Protein AF-A0A1V4H042-F1 (afdb_monomer_lite)

Structure (mmCIF, N/CA/C/O backbone):
data_AF-A0A1V4H042-F1
#
_entry.id   AF-A0A1V4H042-F1
#
loop_
_atom_site.group_PDB
_atom_site.id
_atom_site.type_symbol
_atom_site.label_atom_id
_atom_site.label_alt_id
_atom_site.label_comp_id
_atom_site.label_asym_id
_atom_site.label_entity_id
_atom_site.label_seq_id
_atom_site.pdbx_PDB_ins_code
_atom_site.Cartn_x
_atom_site.Cartn_y
_atom_site.Cartn_z
_atom_site.occupancy
_atom_site.B_iso_or_equiv
_atom_site.auth_seq_id
_atom_site.auth_comp_id
_atom_site.auth_asym_id
_atom_site.auth_atom_id
_atom_site.pdbx_PDB_model_num
ATOM 1 N N . MET A 1 1 ? -3.267 12.373 -0.807 1.00 76.19 1 MET A N 1
ATOM 2 C CA . MET A 1 1 ? -3.398 11.000 -0.279 1.00 76.19 1 MET A CA 1
ATOM 3 C C . MET A 1 1 ? -4.502 10.303 -1.049 1.00 76.19 1 MET A C 1
ATOM 5 O O . MET A 1 1 ? -5.517 10.940 -1.288 1.00 76.19 1 MET A O 1
ATOM 9 N N . ILE A 1 2 ? -4.302 9.055 -1.463 1.00 85.62 2 ILE A N 1
ATOM 10 C CA . ILE A 1 2 ? -5.298 8.267 -2.200 1.00 85.62 2 ILE A CA 1
ATOM 11 C C . ILE A 1 2 ? -5.826 7.191 -1.246 1.00 85.62 2 ILE A C 1
ATOM 13 O O . ILE A 1 2 ? -5.040 6.625 -0.487 1.00 85.62 2 ILE A O 1
ATOM 17 N N . ARG A 1 3 ? -7.126 6.888 -1.269 1.00 88.94 3 ARG A N 1
ATOM 18 C CA . ARG A 1 3 ? -7.662 5.667 -0.642 1.00 88.94 3 ARG A CA 1
ATOM 19 C C . ARG A 1 3 ? -8.460 4.842 -1.635 1.00 88.94 3 ARG A C 1
ATOM 21 O O . ARG A 1 3 ? -8.946 5.359 -2.635 1.00 88.94 3 ARG A O 1
ATOM 28 N N . ALA A 1 4 ? -8.602 3.567 -1.324 1.00 91.50 4 ALA A N 1
ATOM 29 C CA . ALA A 1 4 ? -9.449 2.626 -2.034 1.00 91.50 4 ALA A CA 1
ATOM 30 C C . ALA A 1 4 ? -10.138 1.699 -1.032 1.00 91.50 4 ALA A C 1
ATOM 32 O O . ALA A 1 4 ? -9.772 1.654 0.143 1.00 91.50 4 ALA A O 1
ATOM 33 N N . LYS A 1 5 ? -11.133 0.951 -1.497 1.00 93.00 5 LYS A N 1
ATOM 34 C CA . LYS A 1 5 ? -11.783 -0.108 -0.727 1.00 93.00 5 LYS A CA 1
ATOM 35 C C . LYS A 1 5 ? -11.286 -1.472 -1.170 1.00 93.00 5 LYS A C 1
ATOM 37 O O . LYS A 1 5 ? -11.208 -1.727 -2.369 1.00 93.00 5 LYS A O 1
ATOM 42 N N . LEU A 1 6 ? -11.023 -2.359 -0.216 1.00 92.38 6 LEU A N 1
ATOM 43 C CA . LEU A 1 6 ? -10.767 -3.768 -0.503 1.00 92.38 6 LEU A CA 1
ATOM 44 C C . LEU A 1 6 ? -12.073 -4.465 -0.879 1.00 92.38 6 LEU A C 1
ATOM 46 O O . LEU A 1 6 ? -13.066 -4.358 -0.157 1.00 92.38 6 LEU A O 1
ATOM 50 N N . LYS A 1 7 ? -12.084 -5.234 -1.968 1.00 92.75 7 LYS A N 1
ATOM 51 C CA . LYS A 1 7 ? -13.267 -6.020 -2.361 1.00 92.75 7 LYS A CA 1
ATOM 52 C C . LYS A 1 7 ? -13.605 -7.127 -1.366 1.00 92.75 7 LYS A C 1
ATOM 54 O O . LYS A 1 7 ? -14.768 -7.494 -1.244 1.00 92.75 7 LYS A O 1
ATOM 59 N N . THR A 1 8 ? -12.609 -7.643 -0.650 1.00 90.12 8 THR A N 1
ATOM 60 C CA . THR A 1 8 ? -12.765 -8.771 0.279 1.00 90.12 8 THR A CA 1
ATOM 61 C C . THR A 1 8 ? -13.609 -8.430 1.504 1.00 90.12 8 THR A C 1
ATOM 63 O O . THR A 1 8 ? -14.377 -9.271 1.963 1.00 90.12 8 THR A O 1
ATOM 66 N N . ASN A 1 9 ? -13.482 -7.215 2.042 1.00 89.00 9 ASN A N 1
ATOM 67 C CA . ASN A 1 9 ? -14.143 -6.828 3.290 1.00 89.00 9 ASN A CA 1
ATOM 68 C C . ASN A 1 9 ? -14.683 -5.389 3.318 1.00 89.00 9 ASN A C 1
ATOM 70 O O . ASN A 1 9 ? -15.188 -4.957 4.350 1.00 89.00 9 ASN A O 1
ATOM 74 N N . ASN A 1 10 ? -14.639 -4.668 2.190 1.00 88.12 10 ASN A N 1
ATOM 75 C CA . ASN A 1 10 ? -15.172 -3.309 2.028 1.00 88.12 10 ASN A CA 1
ATOM 76 C C . ASN A 1 10 ? -14.505 -2.256 2.940 1.00 88.12 10 ASN A C 1
ATOM 78 O O . ASN A 1 10 ? -15.041 -1.159 3.123 1.00 88.12 10 ASN A O 1
ATOM 82 N N . THR A 1 11 ? -13.332 -2.559 3.496 1.00 89.44 11 THR A N 1
ATOM 83 C CA . THR A 1 11 ? -12.575 -1.620 4.326 1.00 89.44 11 THR A CA 1
ATOM 84 C C . THR A 1 11 ? -11.678 -0.731 3.482 1.00 89.44 11 THR A C 1
ATOM 86 O O . THR A 1 11 ? -11.209 -1.121 2.411 1.00 89.44 11 THR A O 1
ATOM 89 N N . PHE A 1 12 ? -11.428 0.474 3.987 1.00 89.38 12 PHE A N 1
ATOM 90 C CA . PHE A 1 12 ? -10.513 1.414 3.368 1.00 89.38 12 PHE A CA 1
ATOM 91 C C . PHE A 1 12 ? -9.051 1.035 3.596 1.00 89.38 12 PHE A C 1
ATOM 93 O O . PHE A 1 12 ? -8.640 0.713 4.708 1.00 89.38 12 PHE A O 1
ATOM 100 N N . VAL A 1 13 ? -8.269 1.155 2.531 1.00 89.56 13 VAL A N 1
ATOM 101 C CA . VAL A 1 13 ? -6.809 1.185 2.563 1.00 89.56 13 VAL A CA 1
ATOM 102 C C . VAL A 1 13 ? -6.330 2.460 1.893 1.00 89.56 13 VAL A C 1
ATOM 104 O O . VAL A 1 13 ? -6.975 2.986 0.983 1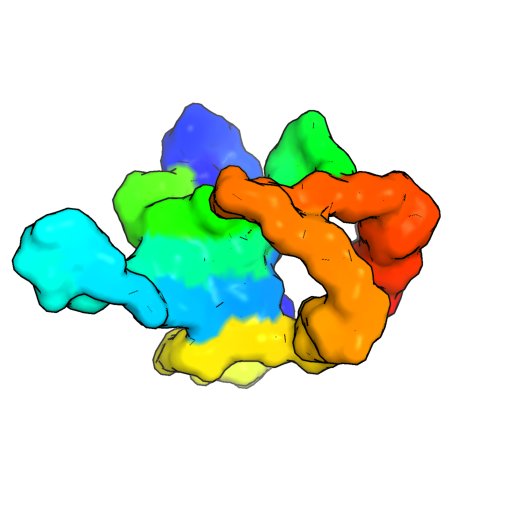.00 89.56 13 VAL A O 1
ATOM 107 N N . TYR A 1 14 ? -5.191 2.961 2.339 1.00 87.88 14 TYR A N 1
ATOM 108 C CA . TYR A 1 14 ? -4.601 4.182 1.821 1.00 87.88 14 TYR A CA 1
ATOM 109 C C . TYR A 1 14 ? -3.425 3.829 0.937 1.00 87.88 14 TYR A C 1
ATOM 111 O O . TYR A 1 14 ? -2.526 3.111 1.360 1.00 87.88 14 TYR A O 1
ATOM 119 N N . ILE A 1 15 ? -3.461 4.314 -0.297 1.00 87.06 15 ILE A N 1
ATOM 120 C CA . ILE A 1 15 ? -2.474 4.021 -1.326 1.00 87.06 15 ILE A CA 1
ATOM 121 C C . ILE A 1 15 ? -1.373 5.075 -1.240 1.00 87.06 15 ILE A C 1
ATOM 123 O O . ILE A 1 15 ? -1.625 6.279 -1.378 1.00 87.06 15 ILE A O 1
ATOM 127 N N . TYR A 1 16 ? -0.147 4.605 -1.035 1.00 84.12 16 TYR A N 1
ATOM 128 C CA . TYR A 1 16 ? 1.040 5.446 -0.906 1.00 84.12 16 TYR A CA 1
ATOM 129 C C . TYR A 1 16 ? 1.940 5.385 -2.134 1.00 84.12 16 TYR A C 1
ATOM 131 O O . TYR A 1 16 ? 2.666 6.345 -2.384 1.00 84.12 16 TYR A O 1
ATOM 139 N N . TYR A 1 17 ? 1.901 4.291 -2.899 1.00 83.50 17 TYR A N 1
ATOM 140 C CA . TYR A 1 17 ? 2.647 4.176 -4.148 1.00 83.50 17 TYR A CA 1
ATOM 141 C C . TYR A 1 17 ? 1.895 3.344 -5.193 1.00 83.50 17 TYR A C 1
ATOM 143 O O . TYR A 1 17 ? 1.378 2.273 -4.880 1.00 83.50 17 TYR A O 1
ATOM 151 N N . ILE A 1 18 ? 1.836 3.844 -6.430 1.00 86.19 18 ILE A N 1
ATOM 152 C CA . ILE A 1 18 ? 1.258 3.145 -7.587 1.00 86.19 18 ILE A CA 1
ATOM 153 C C . ILE A 1 18 ? 2.361 2.923 -8.615 1.00 86.19 18 ILE A C 1
ATOM 155 O O . ILE A 1 18 ? 2.974 3.887 -9.079 1.00 86.19 18 ILE A O 1
ATOM 159 N N . TYR A 1 19 ? 2.584 1.666 -8.999 1.00 83.12 19 TYR A N 1
ATOM 160 C CA . TYR A 1 19 ? 3.624 1.302 -9.960 1.00 83.12 19 TYR A CA 1
ATOM 161 C C . TYR A 1 19 ? 3.174 0.220 -10.935 1.00 83.12 19 TYR A C 1
ATOM 163 O O . TYR A 1 19 ? 2.237 -0.540 -10.688 1.00 83.12 19 TYR A O 1
ATOM 171 N N . LYS A 1 20 ? 3.861 0.163 -12.077 1.00 85.06 20 LYS A N 1
ATOM 172 C CA . LYS A 1 20 ? 3.655 -0.854 -13.108 1.00 85.06 20 LYS A CA 1
ATOM 173 C C . LYS A 1 20 ? 4.782 -1.871 -13.061 1.00 85.06 20 LYS A C 1
ATOM 175 O O . LYS A 1 20 ? 5.952 -1.505 -13.028 1.00 85.06 20 LYS A O 1
ATOM 180 N N . GLN A 1 21 ? 4.433 -3.145 -13.156 1.00 81.44 21 GLN A N 1
ATOM 181 C CA . GLN A 1 21 ? 5.401 -4.232 -13.285 1.00 81.44 21 GLN A CA 1
ATOM 182 C C . GLN A 1 21 ? 4.906 -5.223 -14.335 1.00 81.44 21 GLN A C 1
ATOM 184 O O . GLN A 1 21 ? 3.701 -5.361 -14.549 1.00 81.44 21 GLN A O 1
ATOM 189 N N . LYS A 1 22 ? 5.829 -5.888 -15.035 1.00 83.31 22 LYS A N 1
ATOM 190 C CA . LYS A 1 22 ? 5.461 -6.977 -15.943 1.00 83.31 22 LYS A CA 1
ATOM 191 C C . LYS A 1 22 ? 5.094 -8.219 -15.136 1.00 83.31 22 LYS A C 1
ATOM 193 O O . LYS A 1 22 ? 5.870 -8.634 -14.281 1.00 83.31 22 LYS A O 1
ATOM 198 N N . ASN A 1 23 ? 3.944 -8.812 -15.434 1.00 82.69 23 ASN A N 1
ATOM 199 C CA . ASN A 1 23 ? 3.579 -10.128 -14.920 1.00 82.69 23 ASN A CA 1
ATOM 200 C C . ASN A 1 23 ? 4.371 -11.243 -15.640 1.00 82.69 23 ASN A C 1
ATOM 202 O O . ASN A 1 23 ? 5.160 -10.982 -16.554 1.00 82.69 23 ASN A O 1
ATOM 206 N N . SER A 1 24 ? 4.134 -12.498 -15.253 1.00 82.75 24 SER A N 1
ATOM 207 C CA . SER A 1 24 ? 4.749 -13.686 -15.870 1.00 82.75 24 SER A CA 1
ATOM 208 C C . SER A 1 24 ? 4.455 -13.835 -17.371 1.00 82.75 24 SER A C 1
ATOM 210 O O . SER A 1 24 ? 5.224 -14.472 -18.085 1.00 82.75 24 SER A O 1
ATOM 212 N N . GLU A 1 2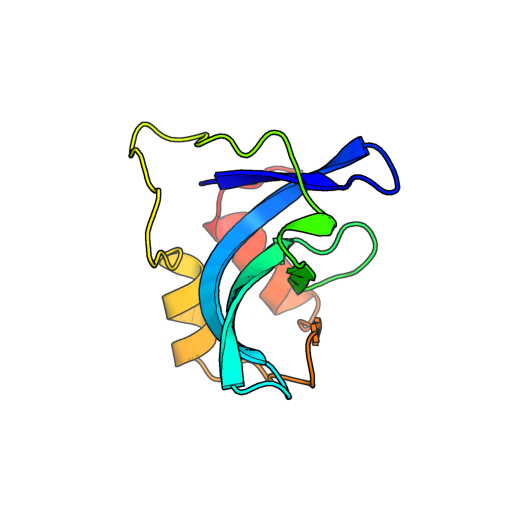5 ? 3.387 -13.211 -17.868 1.00 89.88 25 GLU A N 1
ATOM 213 C CA . GLU A 1 25 ? 2.999 -13.185 -19.285 1.00 89.88 25 GLU A CA 1
ATOM 214 C C . GLU A 1 25 ? 3.612 -11.999 -20.056 1.00 89.88 25 GLU A C 1
ATOM 216 O O . GLU A 1 25 ? 3.310 -11.785 -21.232 1.00 89.88 25 GLU A O 1
ATOM 221 N N . GLY A 1 26 ? 4.451 -11.185 -19.406 1.00 88.94 26 GLY A N 1
ATOM 222 C CA . G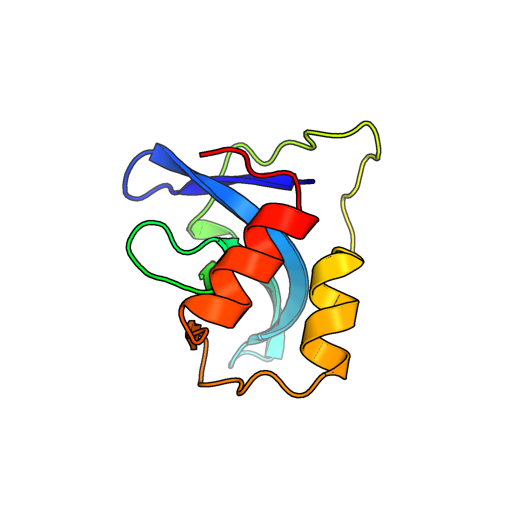LY A 1 26 ? 5.096 -10.015 -20.004 1.00 88.94 26 GLY A CA 1
ATOM 223 C C . GLY A 1 26 ? 4.191 -8.788 -20.162 1.00 88.94 26 GLY A C 1
ATOM 224 O O . GLY A 1 26 ? 4.624 -7.790 -20.748 1.00 88.94 26 GLY A O 1
ATOM 225 N N . ARG A 1 27 ? 2.961 -8.828 -19.637 1.00 87.25 27 ARG A N 1
ATOM 226 C CA . ARG A 1 27 ? 2.002 -7.713 -19.658 1.00 87.25 27 ARG A CA 1
ATOM 227 C C . ARG A 1 27 ? 2.231 -6.796 -18.464 1.00 87.25 27 ARG A C 1
ATOM 229 O O . ARG A 1 27 ? 2.473 -7.267 -17.357 1.00 87.25 27 ARG A O 1
ATOM 236 N N . TYR A 1 28 ? 2.136 -5.487 -18.684 1.00 84.75 28 TYR A N 1
ATOM 237 C CA . TYR A 1 28 ? 2.187 -4.518 -17.592 1.00 84.75 28 TYR A CA 1
ATOM 238 C C . TYR A 1 28 ? 0.894 -4.564 -16.783 1.00 84.75 28 TYR A C 1
ATOM 240 O O . TYR A 1 28 ? -0.187 -4.415 -17.350 1.00 84.75 28 TYR A O 1
ATOM 248 N N . VAL A 1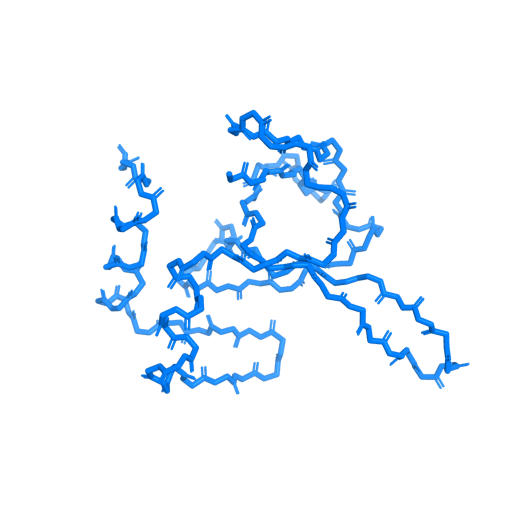 29 ? 1.029 -4.723 -15.471 1.00 85.19 29 VAL A N 1
ATOM 249 C CA . VAL A 1 29 ? -0.073 -4.677 -14.507 1.00 85.19 29 VAL A CA 1
ATOM 250 C C . VAL A 1 29 ? 0.223 -3.639 -13.425 1.00 85.19 29 VAL A C 1
ATOM 252 O O . VAL A 1 29 ? 1.390 -3.373 -13.105 1.00 85.19 29 VAL A O 1
ATOM 255 N N . LEU A 1 30 ? -0.835 -3.014 -12.908 1.00 86.12 30 LEU A N 1
ATOM 256 C CA . LEU A 1 30 ? -0.755 -2.012 -11.848 1.00 86.12 30 LEU A CA 1
ATOM 257 C C . LEU A 1 30 ? -0.729 -2.677 -10.472 1.00 86.12 30 LEU A C 1
ATOM 259 O O . LEU A 1 30 ? -1.471 -3.622 -10.214 1.00 86.12 30 LEU A O 1
ATOM 263 N N . HIS A 1 31 ? 0.111 -2.133 -9.600 1.00 87.19 31 HIS A N 1
ATOM 264 C CA . HIS A 1 31 ? 0.247 -2.525 -8.206 1.00 87.19 31 HIS A CA 1
ATOM 265 C C . HIS A 1 31 ? 0.050 -1.304 -7.310 1.00 87.19 31 HIS A C 1
ATOM 267 O O . HIS A 1 31 ? 0.511 -0.203 -7.632 1.00 87.19 31 HIS A O 1
ATOM 273 N N . TYR A 1 32 ? -0.610 -1.520 -6.175 1.00 87.44 32 TYR A N 1
ATOM 274 C CA . TYR A 1 32 ? -0.999 -0.476 -5.234 1.00 87.44 32 TYR A CA 1
ATOM 275 C C . TYR A 1 32 ? -0.403 -0.775 -3.860 1.00 87.44 32 TYR A C 1
ATOM 277 O O . TYR A 1 32 ? -0.973 -1.529 -3.067 1.00 87.44 32 TYR A O 1
ATOM 285 N N . LEU A 1 33 ? 0.747 -0.175 -3.564 1.00 86.25 33 LEU A N 1
ATOM 286 C CA . LEU A 1 33 ? 1.370 -0.272 -2.251 1.00 86.25 33 LEU A CA 1
ATOM 287 C C . LEU A 1 33 ? 0.595 0.607 -1.267 1.00 86.25 33 LEU A C 1
ATOM 289 O O . LEU A 1 33 ? 0.558 1.837 -1.395 1.00 86.25 33 LEU A O 1
ATOM 293 N N . SER A 1 34 ? -0.038 -0.045 -0.301 1.00 87.06 34 SER A N 1
ATOM 294 C CA . SER A 1 34 ? -1.072 0.549 0.539 1.00 87.06 34 SER A CA 1
ATOM 295 C C . SER A 1 34 ? -0.886 0.205 2.014 1.00 87.06 34 SER A C 1
ATOM 297 O O . SER A 1 34 ? -0.152 -0.722 2.350 1.00 87.06 34 SER A O 1
ATOM 299 N N . SER A 1 35 ? -1.579 0.918 2.902 1.00 86.31 35 SER A N 1
ATOM 300 C CA . SER A 1 35 ? -1.689 0.559 4.321 1.00 86.31 35 SER A CA 1
ATOM 301 C C . SER A 1 35 ? -2.210 -0.869 4.483 1.00 86.31 35 SER A C 1
ATOM 303 O O . SER A 1 35 ? -3.220 -1.228 3.868 1.00 86.31 35 SER A O 1
ATOM 305 N N . ALA A 1 36 ? -1.578 -1.665 5.339 1.00 82.00 36 ALA A N 1
ATOM 306 C CA . ALA A 1 36 ? -2.054 -3.009 5.614 1.00 82.00 36 ALA A CA 1
ATOM 307 C C . ALA A 1 36 ? -3.204 -2.989 6.638 1.00 82.00 36 ALA A C 1
ATOM 309 O O . ALA A 1 36 ? -3.086 -2.448 7.729 1.00 82.00 36 ALA A O 1
ATOM 310 N N . HIS A 1 37 ? -4.333 -3.610 6.294 1.00 69.62 37 HIS A N 1
ATOM 311 C CA . HIS A 1 37 ? -5.564 -3.520 7.091 1.00 69.62 37 HIS A CA 1
ATOM 312 C C . HIS A 1 37 ? -5.451 -4.142 8.504 1.00 69.62 37 HIS A C 1
ATOM 314 O O . HIS A 1 37 ? -6.146 -3.710 9.416 1.00 69.62 37 HIS A O 1
ATOM 320 N N . ASN A 1 38 ? -4.604 -5.154 8.717 1.00 71.62 38 ASN A N 1
ATOM 321 C CA . ASN A 1 38 ? -4.557 -5.919 9.979 1.00 71.62 38 ASN A CA 1
ATOM 322 C C . ASN A 1 38 ? -3.136 -6.139 10.517 1.00 71.62 38 ASN A C 1
ATOM 324 O O . ASN A 1 38 ? -2.901 -7.072 11.283 1.00 71.62 38 ASN A O 1
ATOM 328 N N . ARG A 1 39 ? -2.167 -5.347 10.063 1.00 74.38 39 ARG A N 1
ATOM 329 C CA . ARG A 1 39 ? -0.772 -5.481 10.486 1.00 74.38 39 ARG A CA 1
ATOM 330 C C . ARG A 1 39 ? -0.056 -4.146 10.364 1.00 74.38 39 ARG A C 1
ATOM 332 O O . ARG A 1 39 ? -0.448 -3.303 9.566 1.00 74.38 39 ARG A O 1
ATOM 339 N N . THR A 1 40 ? 1.022 -4.007 11.113 1.00 73.75 40 THR A N 1
ATOM 340 C CA . THR A 1 40 ? 1.977 -2.912 10.979 1.00 73.75 40 THR A CA 1
ATOM 341 C C . THR A 1 40 ? 2.725 -3.053 9.654 1.00 73.75 40 THR A C 1
ATOM 343 O O . THR A 1 40 ? 3.436 -4.038 9.454 1.00 73.75 40 THR A O 1
ATOM 346 N N . GLY A 1 41 ? 2.577 -2.087 8.749 1.00 77.69 41 GLY A N 1
ATOM 347 C CA . GLY A 1 41 ? 3.316 -2.066 7.488 1.00 77.69 41 GLY A CA 1
ATOM 348 C C . GLY A 1 41 ? 2.455 -1.863 6.247 1.00 77.69 41 GLY A C 1
ATOM 349 O O . GLY A 1 41 ? 1.318 -1.385 6.293 1.00 77.69 41 GLY A O 1
ATOM 350 N N . LEU A 1 42 ? 3.029 -2.239 5.108 1.00 81.88 42 LEU A N 1
ATOM 351 C CA . LEU A 1 42 ? 2.436 -2.043 3.790 1.00 81.88 42 LEU A CA 1
ATOM 352 C C . LEU A 1 42 ? 2.046 -3.370 3.149 1.00 81.88 42 LEU A C 1
ATOM 354 O O . LEU A 1 42 ? 2.690 -4.398 3.346 1.00 81.88 42 LEU A O 1
ATOM 358 N N . SER A 1 43 ? 0.990 -3.339 2.349 1.00 86.25 43 SER A N 1
ATOM 359 C CA . SER A 1 43 ? 0.554 -4.454 1.513 1.00 86.25 43 SER A CA 1
ATOM 360 C C . SER A 1 43 ? 0.407 -3.985 0.076 1.00 86.25 43 SER A C 1
ATOM 362 O O . SER A 1 43 ? -0.064 -2.875 -0.180 1.00 86.25 43 SER A O 1
ATOM 364 N N . VAL A 1 44 ? 0.827 -4.827 -0.860 1.00 87.25 44 VAL A N 1
ATOM 365 C CA . VAL A 1 44 ? 0.592 -4.605 -2.283 1.00 87.25 44 VAL A CA 1
ATOM 366 C C . VAL A 1 44 ? -0.741 -5.237 -2.652 1.00 87.25 44 VAL A C 1
ATOM 368 O O . VAL A 1 44 ? -0.942 -6.422 -2.405 1.00 87.25 44 VAL A O 1
ATOM 371 N N . TYR A 1 45 ? -1.624 -4.443 -3.248 1.00 89.38 45 TYR A N 1
ATOM 372 C CA . TYR A 1 45 ? -2.865 -4.928 -3.842 1.00 89.38 45 TYR A CA 1
ATOM 373 C C . TYR A 1 45 ? -2.812 -4.825 -5.366 1.00 89.38 45 TYR A C 1
ATOM 375 O O . TYR A 1 45 ? -2.126 -3.954 -5.913 1.00 89.38 45 TYR A O 1
ATOM 383 N N . PHE A 1 46 ? -3.556 -5.694 -6.040 1.00 89.81 46 PHE A N 1
ATOM 384 C CA . PHE A 1 46 ? -3.780 -5.686 -7.482 1.00 89.81 46 PHE A CA 1
ATOM 385 C C . PHE A 1 46 ? -5.070 -4.934 -7.846 1.00 89.81 46 PHE A C 1
ATOM 387 O O . PHE A 1 46 ? -5.941 -4.682 -7.010 1.00 89.81 46 PHE A O 1
ATOM 394 N N . GLU A 1 47 ? -5.204 -4.559 -9.120 1.00 87.75 47 GLU A N 1
ATOM 395 C CA . GLU A 1 47 ? -6.356 -3.799 -9.635 1.00 87.75 47 GLU A CA 1
ATOM 396 C C . GLU A 1 47 ? -7.697 -4.524 -9.433 1.00 87.75 47 GLU A C 1
ATOM 398 O O . GLU A 1 47 ? -8.736 -3.901 -9.208 1.00 87.75 47 GLU A O 1
ATOM 403 N N . ASP A 1 48 ? -7.692 -5.853 -9.458 1.00 90.88 48 ASP A N 1
ATOM 404 C CA . ASP A 1 48 ? -8.874 -6.669 -9.220 1.00 90.88 48 ASP A CA 1
ATOM 405 C C . ASP A 1 48 ? -9.217 -6.836 -7.732 1.00 90.88 48 ASP A C 1
ATOM 407 O O . ASP A 1 48 ? -10.334 -7.262 -7.438 1.00 90.88 48 ASP A O 1
ATOM 411 N N . GLU A 1 49 ? -8.359 -6.417 -6.801 1.00 92.25 49 GLU A N 1
ATOM 412 C CA . GLU A 1 49 ? -8.586 -6.521 -5.352 1.00 92.25 49 GLU A CA 1
ATOM 413 C C . GLU A 1 49 ? -9.166 -5.249 -4.725 1.00 92.25 49 GLU A C 1
ATOM 415 O O . GLU A 1 49 ? -9.767 -5.307 -3.646 1.00 92.25 49 GLU A O 1
ATOM 420 N N . ILE A 1 50 ? -9.033 -4.106 -5.401 1.00 92.75 50 ILE A N 1
ATOM 421 C CA . ILE A 1 50 ? -9.477 -2.802 -4.899 1.00 92.75 50 ILE A CA 1
ATOM 422 C C . ILE A 1 50 ? -10.521 -2.147 -5.804 1.00 92.75 50 ILE A C 1
ATOM 424 O O . ILE A 1 50 ? -10.683 -2.487 -6.974 1.00 92.75 50 ILE A O 1
ATOM 428 N N . TYR A 1 51 ? -11.288 -1.214 -5.248 1.00 93.69 51 TYR A N 1
ATOM 429 C CA . TYR A 1 51 ? -12.267 -0.415 -5.984 1.00 93.69 51 TYR A CA 1
ATOM 430 C C . TYR A 1 51 ? -12.544 0.909 -5.268 1.00 93.69 51 TYR A C 1
ATOM 432 O O . TYR A 1 51 ? -12.051 1.143 -4.166 1.00 93.69 51 TYR A O 1
ATOM 440 N N . ASN A 1 52 ? -13.354 1.773 -5.891 1.00 91.25 52 ASN A N 1
ATOM 441 C CA . ASN A 1 52 ? -13.715 3.088 -5.352 1.00 91.25 52 ASN A CA 1
ATOM 442 C C . ASN A 1 52 ? -12.476 3.914 -4.957 1.00 91.25 52 ASN A C 1
ATOM 444 O O . ASN A 1 52 ? -12.375 4.401 -3.831 1.00 91.25 52 ASN A O 1
ATOM 448 N N . ILE A 1 53 ? -11.509 3.991 -5.876 1.00 88.50 53 ILE A N 1
ATOM 449 C CA . ILE A 1 53 ? -10.264 4.735 -5.685 1.00 88.50 53 ILE A CA 1
ATOM 450 C C . ILE A 1 53 ? -10.589 6.229 -5.727 1.00 88.50 53 ILE A C 1
ATOM 452 O O . ILE A 1 53 ? -11.126 6.721 -6.718 1.00 88.50 53 ILE A O 1
ATOM 456 N N . GLU A 1 54 ? -10.258 6.948 -4.661 1.00 86.44 54 GLU A N 1
ATOM 457 C CA . GLU A 1 54 ? -10.550 8.373 -4.516 1.00 86.44 54 GLU A CA 1
ATOM 458 C C . GLU A 1 54 ? -9.334 9.138 -3.981 1.00 86.44 54 GLU A C 1
ATOM 460 O O . GLU A 1 54 ? -8.602 8.666 -3.103 1.00 86.44 54 GLU A O 1
ATOM 465 N N . SER A 1 55 ? -9.116 10.339 -4.523 1.00 81.06 55 SER A N 1
ATOM 466 C CA . SER A 1 55 ? -8.108 11.261 -4.007 1.00 81.06 55 SER A CA 1
ATOM 467 C C . SER A 1 55 ? -8.701 12.063 -2.854 1.00 81.06 55 SER A C 1
ATOM 469 O O . SER A 1 55 ? -9.732 12.711 -3.001 1.00 81.06 55 SER A O 1
ATOM 471 N N . ILE A 1 56 ? -8.051 12.005 -1.696 1.00 77.31 56 ILE A N 1
ATOM 472 C CA . ILE A 1 56 ? -8.467 12.693 -0.467 1.00 77.31 56 ILE A CA 1
ATOM 473 C C . ILE A 1 56 ? -7.921 14.130 -0.433 1.00 77.31 56 ILE A C 1
ATOM 475 O O . ILE A 1 56 ? -8.480 14.977 0.250 1.00 77.31 56 ILE A O 1
ATOM 479 N N . ASN A 1 57 ? -6.860 14.422 -1.199 1.00 67.25 57 ASN A N 1
ATOM 480 C CA . ASN A 1 57 ? -6.334 15.780 -1.381 1.00 67.25 57 ASN A CA 1
ATOM 481 C C . ASN A 1 57 ? -6.341 16.108 -2.877 1.00 67.25 57 ASN A C 1
ATOM 483 O O . ASN A 1 57 ? -5.865 15.279 -3.643 1.00 67.25 57 ASN A O 1
ATOM 487 N N . ASP A 1 58 ? -6.811 17.304 -3.246 1.00 51.53 58 ASP A N 1
ATOM 488 C CA . ASP A 1 58 ? -7.191 17.846 -4.577 1.00 51.53 58 ASP A CA 1
ATOM 489 C C . ASP A 1 58 ? -6.256 17.655 -5.796 1.00 51.53 58 ASP A C 1
ATOM 491 O O . ASP A 1 58 ? -6.456 18.252 -6.855 1.00 51.53 58 ASP A O 1
ATOM 495 N N . GLN A 1 59 ? -5.235 16.813 -5.724 1.00 55.88 59 GLN A N 1
ATOM 496 C CA . GLN A 1 59 ? -4.477 16.403 -6.893 1.00 55.88 59 GLN A CA 1
ATOM 497 C C . GLN A 1 59 ? -5.152 15.177 -7.515 1.00 55.88 59 GLN A C 1
ATOM 499 O O . GLN A 1 59 ? -5.249 14.111 -6.901 1.00 55.88 59 GLN A O 1
ATOM 504 N N . ASN A 1 60 ? -5.633 15.347 -8.749 1.00 51.41 60 ASN A N 1
ATOM 505 C CA . ASN A 1 60 ? -6.018 14.261 -9.649 1.00 51.41 60 ASN A CA 1
ATOM 506 C C . ASN A 1 60 ? -4.777 13.419 -9.949 1.00 51.41 60 ASN A C 1
ATOM 508 O O . ASN A 1 60 ? -4.059 13.661 -10.917 1.00 51.41 60 ASN A O 1
ATOM 512 N N . VAL A 1 61 ? -4.498 12.449 -9.090 1.00 56.09 61 VAL A N 1
ATOM 513 C CA . VAL A 1 61 ? -3.369 11.546 -9.257 1.00 56.09 61 VAL A CA 1
ATOM 514 C C . VAL A 1 61 ? -3.888 10.242 -9.848 1.00 56.09 61 VAL A C 1
ATOM 516 O O . VAL A 1 61 ? -4.234 9.302 -9.139 1.00 56.09 61 VAL A O 1
ATOM 519 N N . LEU A 1 62 ? -3.966 10.200 -11.175 1.00 52.56 62 LEU A N 1
ATOM 520 C CA . LEU A 1 62 ? -4.102 8.962 -11.938 1.00 52.56 62 LEU A CA 1
ATOM 521 C C . LEU A 1 62 ? -2.840 8.834 -12.806 1.00 52.56 62 LEU A C 1
ATOM 523 O O . LEU A 1 62 ? -2.762 9.404 -13.891 1.00 52.56 62 LEU A O 1
ATOM 527 N N . GLY A 1 63 ? -1.817 8.155 -12.275 1.00 60.91 63 GLY A N 1
ATOM 528 C CA . GLY A 1 63 ? -0.475 8.020 -12.858 1.00 60.91 63 GLY A CA 1
ATOM 529 C C . GLY A 1 63 ? 0.510 7.332 -11.900 1.00 60.91 63 GLY A C 1
ATOM 530 O O . GLY A 1 63 ? 0.100 6.840 -10.850 1.00 60.91 63 GLY A O 1
ATOM 531 N N . GLU A 1 64 ? 1.800 7.291 -12.256 1.00 63.72 64 GLU A N 1
ATOM 532 C CA . GLU A 1 64 ? 2.861 6.907 -11.310 1.00 63.72 64 GLU A CA 1
ATOM 533 C C . GLU A 1 64 ? 2.915 7.945 -10.187 1.00 63.72 64 GLU A C 1
ATOM 5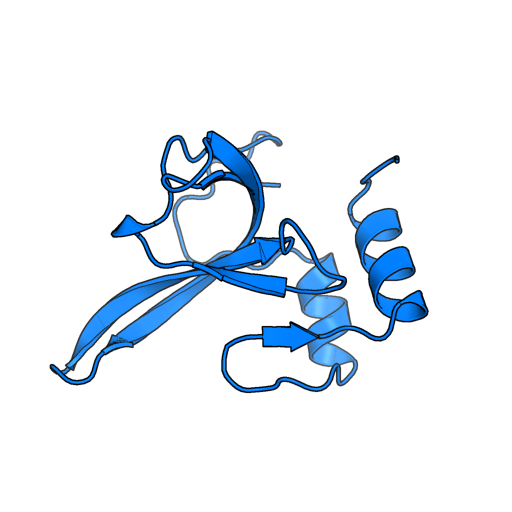35 O O . GLU A 1 64 ? 3.070 9.141 -10.433 1.00 63.72 64 GLU A O 1
ATOM 540 N N . TYR A 1 65 ? 2.733 7.490 -8.954 1.00 70.19 65 TYR A N 1
ATOM 541 C CA . TYR A 1 65 ? 2.658 8.360 -7.789 1.00 70.19 65 TYR A CA 1
ATOM 542 C C . TYR A 1 65 ? 3.312 7.687 -6.615 1.00 70.19 65 TYR A C 1
ATOM 544 O O . TYR A 1 65 ? 2.892 6.588 -6.273 1.00 70.19 65 TYR A O 1
ATOM 552 N N . ILE A 1 66 ? 4.260 8.379 -5.985 1.00 75.25 66 ILE A N 1
ATOM 553 C CA . ILE A 1 66 ? 4.837 8.035 -4.690 1.00 75.25 66 ILE A CA 1
ATOM 554 C C . ILE A 1 66 ? 4.528 9.144 -3.688 1.00 75.25 66 ILE A C 1
ATOM 556 O O . ILE A 1 66 ? 4.699 10.330 -3.970 1.00 75.25 66 ILE A O 1
ATOM 560 N N . HIS A 1 67 ? 4.053 8.773 -2.503 1.00 73.75 67 HIS A N 1
ATOM 561 C CA . HIS A 1 67 ? 3.858 9.730 -1.428 1.00 73.75 67 HIS A CA 1
ATOM 562 C C . HIS A 1 67 ? 5.230 10.248 -0.947 1.00 73.75 67 HIS A C 1
ATOM 564 O O . HIS A 1 67 ? 6.087 9.422 -0.634 1.00 73.75 67 HIS A O 1
ATOM 570 N N . PRO A 1 68 ? 5.453 11.569 -0.785 1.00 72.25 68 PRO A N 1
ATOM 571 C CA . PRO A 1 68 ? 6.769 12.112 -0.407 1.00 72.25 68 PRO A CA 1
ATOM 572 C C . PRO A 1 68 ? 7.328 11.539 0.903 1.00 72.25 68 PRO A C 1
ATOM 574 O O . PRO A 1 68 ? 8.524 11.318 1.061 1.00 72.25 68 PRO A O 1
ATOM 577 N N . VAL A 1 69 ? 6.439 11.260 1.858 1.00 69.44 69 VAL A N 1
ATOM 578 C CA . VAL A 1 69 ? 6.810 10.602 3.118 1.00 69.44 69 VAL A CA 1
ATOM 579 C C . VAL A 1 69 ? 7.307 9.174 2.865 1.00 69.44 69 VAL A C 1
ATOM 581 O O . VAL A 1 69 ? 8.316 8.783 3.436 1.00 69.44 69 VAL A O 1
ATOM 584 N N . LEU A 1 70 ? 6.656 8.409 1.983 1.00 73.50 70 LEU A N 1
ATOM 585 C CA . LEU A 1 70 ? 7.105 7.060 1.629 1.00 73.50 70 LEU A CA 1
ATOM 586 C C . LEU A 1 70 ? 8.455 7.097 0.903 1.00 73.50 70 LEU A C 1
ATOM 588 O O . LEU A 1 70 ? 9.326 6.291 1.210 1.00 73.50 70 LEU A O 1
ATOM 592 N N . GLU A 1 71 ? 8.655 8.057 -0.001 1.00 74.31 71 GLU A N 1
ATOM 593 C CA . GLU A 1 71 ? 9.943 8.282 -0.665 1.00 74.31 71 GLU A CA 1
ATOM 594 C C . GLU A 1 71 ? 11.067 8.541 0.352 1.00 74.31 71 GLU A C 1
ATOM 596 O O . GLU A 1 71 ? 12.134 7.935 0.259 1.00 74.31 71 GLU A O 1
ATOM 601 N N . TYR A 1 72 ? 10.813 9.362 1.380 1.00 69.62 72 TYR A N 1
ATOM 602 C CA . TYR A 1 72 ? 11.752 9.555 2.487 1.00 69.62 72 TYR A CA 1
ATOM 603 C C . TYR A 1 72 ? 12.118 8.225 3.161 1.00 69.62 72 TYR A C 1
ATOM 605 O O . TYR A 1 72 ? 13.297 7.973 3.381 1.00 69.62 72 TYR A O 1
ATOM 613 N N . PHE A 1 73 ? 11.158 7.348 3.458 1.00 66.75 73 PHE A N 1
ATOM 614 C CA . PHE A 1 73 ? 11.451 6.082 4.142 1.00 66.75 73 PHE A CA 1
ATOM 615 C C . PHE A 1 73 ? 12.126 5.029 3.252 1.00 66.75 73 PHE A C 1
ATOM 617 O O . PHE A 1 73 ? 13.054 4.369 3.716 1.00 66.75 73 PHE A O 1
ATOM 624 N N . LEU A 1 74 ? 11.751 4.915 1.972 1.00 68.81 74 LEU A N 1
ATOM 625 C CA . LEU A 1 74 ? 12.443 4.034 1.017 1.00 68.81 74 LEU A CA 1
ATOM 626 C C . LEU A 1 74 ? 13.908 4.450 0.825 1.00 68.81 74 LEU A C 1
ATOM 628 O O . LEU A 1 74 ? 14.794 3.599 0.775 1.00 68.81 74 LEU A O 1
ATOM 632 N N . ASN A 1 75 ? 14.176 5.759 0.811 1.00 69.88 75 ASN A N 1
ATOM 633 C CA . ASN A 1 75 ? 15.535 6.299 0.754 1.00 69.88 75 ASN A CA 1
ATOM 634 C C . ASN A 1 75 ? 16.327 6.108 2.064 1.00 69.88 75 ASN A C 1
ATOM 636 O O . ASN A 1 75 ? 17.541 6.283 2.063 1.00 69.88 75 ASN A O 1
ATOM 640 N N . ASN A 1 76 ? 15.667 5.739 3.169 1.00 62.41 76 ASN A N 1
ATOM 641 C CA . ASN A 1 76 ? 16.279 5.489 4.480 1.00 62.41 76 ASN A CA 1
ATOM 642 C C . ASN A 1 76 ? 16.298 3.988 4.856 1.00 62.41 76 ASN A C 1
ATOM 644 O O . ASN A 1 76 ? 16.281 3.644 6.035 1.00 62.41 76 ASN A O 1
ATOM 648 N N . HIS A 1 77 ? 16.383 3.098 3.858 1.00 58.16 77 HIS A N 1
ATOM 649 C CA . HIS A 1 77 ? 16.658 1.659 4.015 1.00 58.16 77 HIS A CA 1
ATOM 650 C C . HIS A 1 77 ? 15.655 0.863 4.869 1.00 58.16 77 HIS A C 1
ATOM 652 O O . HIS A 1 77 ? 16.054 -0.009 5.640 1.00 58.16 77 HIS A O 1
ATOM 658 N N . TRP A 1 78 ? 14.349 1.101 4.723 1.00 60.31 78 TRP A N 1
ATOM 659 C CA . TRP A 1 78 ? 13.376 0.112 5.205 1.00 60.31 78 TRP A CA 1
ATOM 660 C C . TRP A 1 78 ? 13.601 -1.233 4.501 1.00 60.31 78 TRP A C 1
ATOM 662 O O . TRP A 1 78 ? 13.764 -1.275 3.280 1.00 60.31 78 TRP A O 1
ATOM 672 N N . GLU A 1 79 ? 13.628 -2.328 5.265 1.00 52.44 79 GLU A N 1
ATOM 673 C CA . GLU A 1 79 ? 13.771 -3.672 4.704 1.00 52.44 79 GLU A CA 1
ATOM 674 C C . GLU A 1 79 ? 12.525 -4.028 3.880 1.00 52.44 79 GLU A C 1
ATOM 676 O O . GLU A 1 79 ? 11.394 -3.977 4.364 1.00 52.44 79 GLU A O 1
ATOM 681 N N . VAL A 1 80 ? 12.733 -4.359 2.604 1.00 50.66 80 VAL A N 1
ATOM 682 C CA . VAL A 1 80 ? 11.668 -4.749 1.675 1.00 50.66 80 VAL A CA 1
ATOM 683 C C . VAL A 1 80 ? 11.662 -6.271 1.574 1.00 50.66 80 VAL A C 1
ATOM 685 O O . VAL A 1 80 ? 12.580 -6.848 0.991 1.00 50.66 80 VAL A O 1
ATOM 688 N N . TYR A 1 81 ? 10.632 -6.921 2.115 1.00 46.19 81 TYR A N 1
ATOM 689 C CA . TYR A 1 81 ? 10.393 -8.352 1.926 1.00 46.19 81 TYR A CA 1
ATOM 690 C C . TYR A 1 81 ? 9.338 -8.564 0.832 1.00 46.19 81 TYR A C 1
ATOM 692 O O . TYR A 1 81 ? 8.518 -7.685 0.565 1.00 46.19 81 TYR A O 1
ATOM 700 N N . GLU A 1 82 ? 9.393 -9.709 0.145 1.00 39.69 82 GLU A N 1
ATOM 701 C CA . GLU A 1 82 ? 8.533 -10.065 -0.995 1.00 39.69 82 GLU A CA 1
ATOM 702 C C . GLU A 1 82 ? 7.055 -9.676 -0.783 1.00 39.69 82 GLU A C 1
ATOM 704 O O . GLU A 1 82 ? 6.306 -10.342 -0.073 1.00 39.69 82 GLU A O 1
ATOM 709 N N . GLY A 1 83 ? 6.628 -8.571 -1.405 1.00 50.06 83 GLY A N 1
ATOM 710 C CA . GLY A 1 83 ? 5.238 -8.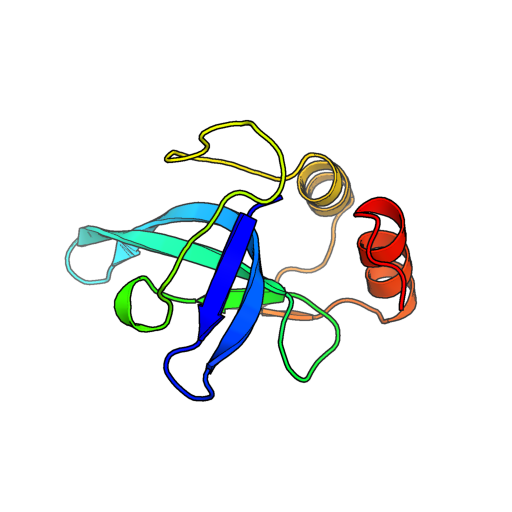099 -1.397 1.00 50.06 83 GLY A CA 1
ATOM 711 C C . GLY A 1 83 ? 4.727 -7.495 -0.080 1.00 50.06 83 GLY A C 1
ATOM 712 O O . GLY A 1 83 ? 3.581 -7.041 -0.041 1.00 50.06 83 GLY A O 1
ATOM 713 N N . ILE A 1 84 ? 5.546 -7.449 0.977 1.00 52.66 84 ILE A N 1
ATOM 714 C CA . ILE A 1 84 ? 5.180 -6.896 2.286 1.00 52.66 84 ILE A CA 1
ATOM 715 C C . ILE A 1 84 ? 6.363 -6.096 2.831 1.00 52.66 84 ILE A C 1
ATOM 717 O O . ILE A 1 84 ? 7.434 -6.631 3.103 1.00 52.66 84 ILE A O 1
ATOM 721 N N . ILE A 1 85 ? 6.152 -4.797 3.035 1.00 60.34 85 ILE A N 1
ATOM 722 C CA . ILE A 1 85 ? 7.071 -3.996 3.845 1.00 60.34 85 ILE A CA 1
ATOM 723 C C . ILE A 1 85 ? 6.540 -4.095 5.273 1.00 60.34 85 ILE A C 1
ATOM 725 O O . ILE A 1 85 ? 5.698 -3.292 5.683 1.00 60.34 85 ILE A O 1
ATOM 729 N N . GLU A 1 86 ? 6.948 -5.140 5.995 1.00 57.28 86 GLU A N 1
ATOM 730 C CA . GLU A 1 86 ? 6.688 -5.232 7.433 1.00 57.28 86 GLU A CA 1
ATOM 731 C C . GLU A 1 86 ? 7.599 -4.226 8.129 1.00 57.28 86 GLU A C 1
ATOM 733 O O . GLU A 1 86 ? 8.822 -4.355 8.147 1.00 57.28 86 GLU A O 1
ATOM 738 N N . GLY A 1 87 ? 6.992 -3.158 8.637 1.00 59.38 87 GLY A N 1
ATOM 739 C CA . GLY A 1 87 ? 7.720 -2.137 9.371 1.00 59.38 87 GLY A CA 1
ATOM 740 C C . GLY A 1 87 ? 7.962 -2.587 10.807 1.00 59.38 87 GLY A C 1
ATOM 741 O O . GLY A 1 87 ? 7.083 -3.173 11.442 1.00 59.38 87 GLY A O 1
ATOM 742 N N . ASN A 1 88 ? 9.117 -2.229 11.368 1.00 68.88 88 ASN A N 1
ATOM 743 C CA . ASN A 1 88 ? 9.219 -2.098 12.819 1.00 68.88 88 ASN A CA 1
ATOM 744 C C . ASN A 1 88 ? 8.120 -1.125 13.295 1.00 68.88 88 ASN A C 1
ATOM 746 O O . ASN A 1 88 ? 7.925 -0.074 12.679 1.00 68.88 88 ASN A O 1
ATOM 750 N N . LEU A 1 89 ? 7.416 -1.472 14.377 1.00 72.69 89 LEU A N 1
ATOM 751 C CA . LEU A 1 89 ? 6.302 -0.683 14.911 1.00 72.69 89 LEU A CA 1
ATOM 752 C C . LEU A 1 89 ? 6.657 0.796 15.108 1.00 72.69 89 LEU A C 1
ATOM 754 O O . LEU A 1 89 ? 5.856 1.653 14.757 1.00 72.69 89 LEU A O 1
ATOM 758 N N . GLU A 1 90 ? 7.849 1.107 15.615 1.00 74.88 90 GLU A N 1
ATOM 759 C CA . GLU A 1 90 ? 8.275 2.489 15.857 1.00 74.88 90 GLU A CA 1
ATOM 760 C C . GLU A 1 90 ? 8.364 3.291 14.552 1.00 74.88 90 GLU A C 1
ATOM 762 O O . GLU A 1 90 ? 7.782 4.370 14.436 1.00 74.88 90 GLU A O 1
ATOM 767 N N . TYR A 1 91 ? 9.011 2.733 13.527 1.00 72.69 91 TYR A N 1
ATOM 768 C CA . TYR A 1 91 ? 9.117 3.388 12.225 1.00 72.69 91 TYR A CA 1
ATOM 769 C C . TYR A 1 91 ? 7.767 3.490 11.513 1.00 72.69 91 TYR A C 1
ATOM 771 O O . TYR A 1 91 ? 7.507 4.491 10.844 1.00 72.69 91 TYR A O 1
ATOM 779 N N . TRP A 1 92 ? 6.891 2.499 11.688 1.00 74.81 92 TRP A N 1
ATOM 780 C CA . TRP A 1 92 ? 5.529 2.545 11.162 1.00 74.81 92 TRP A CA 1
ATOM 781 C C . TRP A 1 92 ? 4.696 3.657 11.797 1.00 74.81 92 TRP A C 1
ATOM 783 O O . TRP A 1 92 ? 4.082 4.440 11.078 1.00 74.81 92 TRP A O 1
ATOM 793 N N . LEU A 1 93 ? 4.739 3.794 13.122 1.00 75.31 93 LEU A N 1
ATOM 794 C CA . LEU A 1 93 ? 4.042 4.873 13.823 1.00 75.31 93 LEU A CA 1
ATOM 795 C C . LEU A 1 93 ? 4.570 6.251 13.394 1.00 75.31 93 LEU A C 1
ATOM 797 O O . LEU A 1 93 ? 3.780 7.153 13.126 1.00 75.31 93 LEU A O 1
ATOM 801 N N . MET A 1 94 ? 5.891 6.403 13.236 1.00 76.75 94 MET A N 1
ATOM 802 C CA . MET A 1 94 ? 6.486 7.630 12.687 1.00 76.75 94 MET A CA 1
ATOM 803 C C . MET A 1 94 ? 6.037 7.909 11.245 1.00 76.75 94 MET A C 1
ATOM 805 O O . MET A 1 94 ? 5.889 9.067 10.848 1.00 76.75 94 MET A O 1
ATOM 809 N N . PHE A 1 95 ? 5.862 6.863 10.434 1.00 76.69 95 PHE A N 1
ATOM 810 C CA . PHE A 1 95 ? 5.350 6.976 9.072 1.00 76.69 95 PHE A CA 1
ATOM 811 C C . PHE A 1 95 ? 3.892 7.449 9.062 1.00 76.69 95 PHE A C 1
ATOM 813 O O . PHE A 1 95 ? 3.594 8.439 8.393 1.00 76.69 95 PHE A O 1
ATOM 820 N N . GLU A 1 96 ? 3.012 6.818 9.840 1.00 74.62 96 GLU A N 1
ATOM 821 C CA . GLU A 1 96 ? 1.598 7.197 9.972 1.00 74.62 96 GLU A CA 1
ATOM 822 C C . GLU A 1 96 ? 1.422 8.625 10.508 1.00 74.62 96 GLU A C 1
ATOM 824 O O . GLU A 1 96 ? 0.660 9.411 9.935 1.00 74.62 96 GLU A O 1
ATOM 829 N N . GLU A 1 97 ? 2.191 9.008 11.533 1.00 75.44 97 GLU A N 1
ATOM 830 C CA . GLU A 1 97 ? 2.186 10.368 12.083 1.00 75.44 97 GLU A CA 1
ATOM 831 C C . GLU A 1 97 ? 2.552 11.402 11.007 1.00 75.44 97 GLU A C 1
ATOM 833 O O . GLU A 1 97 ? 1.837 12.389 10.812 1.00 75.44 97 GLU A O 1
ATOM 838 N N . LYS A 1 98 ? 3.630 11.158 10.246 1.00 74.31 98 LYS A N 1
ATOM 839 C CA . LYS A 1 98 ? 4.067 12.050 9.157 1.00 74.31 98 LYS A CA 1
ATOM 840 C C . LYS A 1 98 ? 3.072 12.121 8.000 1.00 74.31 98 LYS A C 1
ATOM 842 O O . LYS A 1 98 ? 3.033 13.130 7.297 1.00 74.31 98 LYS A O 1
ATOM 847 N N . LEU A 1 99 ? 2.287 11.070 7.783 1.00 71.06 99 LEU A N 1
ATOM 848 C CA . LEU A 1 99 ? 1.202 11.052 6.802 1.00 71.06 99 LEU A CA 1
ATOM 849 C C . LEU A 1 99 ? -0.044 11.820 7.271 1.00 71.06 99 LEU A C 1
ATOM 851 O O . LEU A 1 99 ? -0.948 12.058 6.470 1.00 71.06 99 LEU A O 1
ATOM 855 N N . GLY A 1 100 ? -0.095 12.230 8.541 1.00 63.59 100 GLY A N 1
ATOM 856 C CA . GLY A 1 100 ? -1.249 12.905 9.126 1.00 63.59 100 GLY A CA 1
ATOM 857 C C . GLY A 1 100 ? -2.385 11.951 9.492 1.00 63.59 100 GLY A C 1
ATOM 858 O O . GLY A 1 100 ? -3.508 12.414 9.707 1.00 63.59 100 GLY A O 1
ATOM 859 N N . PHE A 1 101 ? -2.117 10.644 9.583 1.00 59.38 101 PHE A N 1
ATOM 860 C CA . PHE A 1 101 ? -3.050 9.719 10.216 1.00 59.38 101 PHE A CA 1
ATOM 861 C C . PHE A 1 101 ? -3.082 10.053 11.695 1.00 59.38 101 PHE A C 1
ATOM 863 O O . PHE A 1 101 ? -2.115 9.839 12.421 1.00 59.38 101 PHE A O 1
ATOM 870 N N . ARG A 1 102 ? -4.192 10.634 12.141 1.00 46.72 102 ARG A N 1
ATOM 871 C CA . ARG A 1 102 ? -4.490 10.680 13.566 1.00 46.72 102 ARG A CA 1
ATOM 872 C C . ARG A 1 102 ? -5.236 9.391 13.924 1.00 46.72 102 ARG A C 1
ATOM 874 O O . ARG A 1 102 ? -6.126 9.028 13.152 1.00 46.72 102 ARG A O 1
ATOM 881 N N . PRO A 1 103 ? -4.860 8.715 15.023 1.00 40.94 103 PRO A N 1
ATOM 882 C CA . PRO A 1 103 ? -5.599 7.565 15.536 1.00 40.94 103 PRO A CA 1
ATOM 883 C C . PRO A 1 103 ? -7.056 7.915 15.863 1.00 40.94 103 PRO A C 1
ATOM 885 O O . PRO A 1 103 ? -7.336 9.103 16.158 1.00 40.94 103 PRO A O 1
#

Sequence (103 aa):
MIRAKLKTNNTFVYIYYIYKQKNSEGRYVLHYLSSAHNRTGLSVYFEDEIYNIESINDQNVLGEYIHPVLEYFLNNHWEVYEGIIEGNLEYWLMFEEKLGFRP

Radius of gyration: 13.47 Å; chains: 1; bounding box: 32×32×36 Å

Organism: Moraxella lacunata (NCBI:txid477)

Foldseek 3Di:
DKWWAFPVPRDIKAFAWWDWDQDPVRDTFIWTFTDDPPAQWTAIDGPVGTHPIDDPDPDPDPDGHHHVLNVVVVVVDQDDDDRISHDDPVVSVVSCVVVVNDD

pLDDT: mean 75.69, std 13.65, range [39.69, 93.69]

Secondary structure (DSSP, 8-state):
-EEEEETTT--EEEEEEEEEEE-TTS-EEEEEEEE-TTSSEEEEEETTTEEEEEESSS----SSEE-HHHHHHHTTT---BTTEEE--HHHHHHHHHHHT---